Protein AF-A0A4S2H726-F1 (afdb_monomer_lite)

pLDDT: mean 84.74, std 10.81, range [57.31, 97.31]

Radius of gyration: 17.36 Å; chains: 1; bounding box: 33×25×49 Å

Secondary structure (DSSP, 8-state):
----HHHHHHHHT--HHHHHHH-SSHHHHHHHHHHHHHHHHHHHHHHHHT-TTS-HHHHHHHHHHHHS--GGG--HHHHHHHHHHTSGGGHHHHHHHIIIIIHHHHHHHHTT-

Structure (mmCIF, N/CA/C/O backbone):
data_AF-A0A4S2H726-F1
#
_entry.id   AF-A0A4S2H726-F1
#
loop_
_atom_site.group_PDB
_atom_site.id
_atom_site.type_symbol
_atom_site.label_atom_id
_atom_site.label_alt_id
_atom_site.label_comp_id
_atom_site.label_asym_id
_atom_site.label_entity_id
_atom_site.label_seq_id
_atom_site.pdbx_PDB_ins_code
_atom_site.Cartn_x
_atom_site.Cartn_y
_atom_site.Cartn_z
_atom_site.occupancy
_atom_site.B_iso_or_equiv
_atom_site.auth_seq_id
_atom_site.auth_comp_id
_atom_site.auth_asym_id
_atom_site.auth_atom_id
_atom_site.pdbx_PDB_model_num
ATOM 1 N N . MET A 1 1 ? -12.316 10.156 6.730 1.00 66.31 1 MET A N 1
ATOM 2 C CA . MET A 1 1 ? -12.749 8.753 6.918 1.00 66.31 1 MET A CA 1
ATOM 3 C C . MET A 1 1 ? -12.470 8.399 8.375 1.00 66.31 1 MET A C 1
ATOM 5 O O . MET A 1 1 ? -11.326 8.525 8.772 1.00 66.31 1 MET A O 1
ATOM 9 N N . ASN A 1 2 ? -13.473 8.043 9.186 1.00 81.69 2 ASN A N 1
ATOM 10 C CA . ASN A 1 2 ? -13.326 7.952 10.657 1.00 81.69 2 ASN A CA 1
ATOM 11 C C . ASN A 1 2 ? -13.264 6.507 11.181 1.00 81.69 2 ASN A C 1
ATOM 13 O O . ASN A 1 2 ? -13.883 6.179 12.186 1.00 81.69 2 ASN A O 1
ATOM 17 N N . THR A 1 3 ? -12.543 5.627 10.492 1.00 89.81 3 THR A N 1
ATOM 18 C CA . THR A 1 3 ? -12.345 4.246 10.953 1.00 89.81 3 THR A CA 1
ATOM 19 C C . THR A 1 3 ? -11.380 4.214 12.135 1.00 89.81 3 THR A C 1
ATOM 21 O O . THR A 1 3 ? -10.315 4.820 12.074 1.00 89.81 3 THR A O 1
ATOM 24 N N . THR A 1 4 ? -11.713 3.470 13.186 1.00 93.00 4 THR A N 1
ATOM 25 C CA . THR A 1 4 ? -10.856 3.220 14.354 1.00 93.00 4 THR A CA 1
ATOM 26 C C . THR A 1 4 ? -10.356 1.773 14.383 1.00 93.00 4 THR A C 1
ATOM 28 O O . THR A 1 4 ? -10.887 0.896 13.702 1.00 93.00 4 THR A O 1
ATOM 31 N N . THR A 1 5 ? -9.338 1.478 15.199 1.00 94.94 5 THR A N 1
ATOM 32 C CA . THR A 1 5 ? -8.916 0.084 15.432 1.00 94.94 5 THR A CA 1
ATOM 33 C C . THR A 1 5 ? -10.036 -0.751 16.048 1.00 94.94 5 THR A C 1
ATOM 35 O O . THR A 1 5 ? -10.152 -1.927 15.718 1.00 94.94 5 THR A O 1
ATOM 38 N N . GLN A 1 6 ? -10.888 -0.153 16.888 1.00 94.88 6 GLN A N 1
ATOM 39 C CA . GLN A 1 6 ? -12.045 -0.828 17.473 1.00 94.88 6 GLN A CA 1
ATOM 40 C C . GLN A 1 6 ? -13.061 -1.229 16.393 1.00 94.88 6 GLN A C 1
ATOM 42 O O . GLN A 1 6 ? -13.476 -2.383 16.369 1.00 94.88 6 GLN A O 1
ATOM 47 N N . ASP A 1 7 ? -13.348 -0.345 15.429 1.00 96.31 7 ASP A N 1
ATOM 48 C CA . ASP A 1 7 ? -14.227 -0.676 14.296 1.00 96.31 7 ASP A CA 1
ATOM 49 C C . ASP A 1 7 ? -13.688 -1.864 13.486 1.00 96.31 7 ASP A C 1
ATOM 51 O O . ASP A 1 7 ? -14.445 -2.744 13.075 1.00 96.31 7 ASP A O 1
ATOM 55 N N . ILE A 1 8 ? -12.367 -1.918 13.274 1.00 95.56 8 ILE A N 1
ATOM 56 C CA . ILE A 1 8 ? -11.708 -3.031 12.575 1.00 95.56 8 ILE A CA 1
ATOM 57 C C . ILE A 1 8 ? -11.871 -4.326 13.374 1.00 95.56 8 ILE A C 1
ATOM 59 O O . ILE A 1 8 ? -12.291 -5.335 12.809 1.00 95.56 8 ILE A O 1
ATOM 63 N N . ILE A 1 9 ? -11.572 -4.293 14.676 1.00 96.88 9 ILE A N 1
ATOM 64 C CA . ILE A 1 9 ? -11.691 -5.432 15.600 1.00 96.88 9 ILE A CA 1
ATOM 65 C C . ILE A 1 9 ? -13.110 -6.004 15.569 1.00 96.88 9 ILE A C 1
ATOM 67 O O . ILE A 1 9 ? -13.280 -7.214 15.398 1.00 96.88 9 ILE A O 1
ATOM 71 N N . ASP A 1 10 ? -14.113 -5.133 15.669 1.00 97.31 10 ASP A N 1
ATOM 72 C CA . ASP A 1 10 ? -15.522 -5.515 15.698 1.00 97.31 10 ASP A CA 1
ATOM 73 C C . ASP A 1 10 ? -15.976 -6.085 14.350 1.00 97.31 10 ASP A C 1
ATOM 75 O O . ASP A 1 10 ? -16.708 -7.079 14.297 1.00 97.31 10 ASP A O 1
ATOM 79 N N . LYS A 1 11 ? -15.492 -5.511 13.240 1.00 96.75 11 LYS A N 1
ATOM 80 C CA . LYS A 1 11 ? -15.835 -5.966 11.889 1.00 96.75 11 LYS A CA 1
ATOM 81 C C . LYS A 1 11 ? -15.243 -7.335 11.557 1.00 96.75 11 LYS A C 1
ATOM 83 O O . LYS A 1 11 ? -15.943 -8.161 10.971 1.00 96.75 11 LYS A O 1
ATOM 88 N N . VAL A 1 12 ? -13.977 -7.576 11.909 1.00 95.38 12 VAL A N 1
ATOM 89 C CA . VAL A 1 12 ? -13.265 -8.833 11.593 1.00 95.38 12 VAL A CA 1
ATOM 90 C C . VAL A 1 12 ? -13.379 -9.890 12.698 1.00 95.38 12 VAL A C 1
ATOM 92 O O . VAL A 1 12 ? -12.945 -11.022 12.500 1.00 95.38 12 VAL A O 1
ATOM 95 N N . LYS A 1 13 ? -14.008 -9.549 13.833 1.00 96.69 13 LYS A N 1
ATOM 96 C CA . LYS A 1 13 ? -14.303 -10.437 14.971 1.00 96.69 13 LYS A CA 1
ATOM 97 C C . LYS A 1 13 ? -13.062 -11.093 15.587 1.00 96.69 13 LYS A C 1
ATOM 99 O O . LYS A 1 13 ? -13.048 -12.295 15.852 1.00 96.69 13 LYS A O 1
ATOM 104 N N . ILE A 1 14 ? -12.025 -10.298 15.839 1.00 96.62 14 ILE A N 1
ATOM 105 C CA . ILE A 1 14 ? -10.803 -10.736 16.537 1.00 96.62 14 ILE A CA 1
ATOM 106 C C . ILE A 1 14 ? -10.698 -10.111 17.929 1.00 96.62 14 ILE A C 1
ATOM 108 O O . ILE A 1 14 ? -11.488 -9.251 18.300 1.00 96.62 14 ILE A O 1
ATOM 112 N N . SER A 1 15 ? -9.717 -10.535 18.729 1.00 97.00 15 SER A N 1
ATOM 113 C CA . SER A 1 15 ? -9.436 -9.878 20.008 1.00 97.00 15 SER A CA 1
ATOM 114 C C . SER A 1 15 ? -8.568 -8.632 19.815 1.00 97.00 15 SER A C 1
ATOM 116 O O . SER A 1 15 ? -7.735 -8.564 18.908 1.00 97.00 15 SER A O 1
ATOM 118 N N . ARG A 1 16 ? -8.693 -7.666 20.734 1.00 96.25 16 ARG A N 1
ATOM 119 C CA . ARG A 1 16 ? -7.807 -6.490 2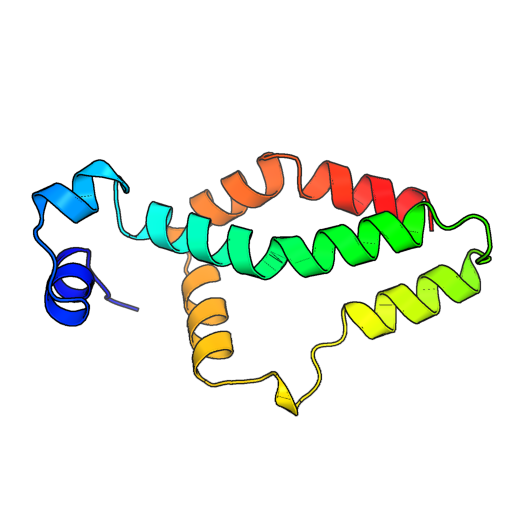0.778 1.00 96.25 16 ARG A CA 1
ATOM 120 C C . ARG A 1 16 ? -6.336 -6.892 20.878 1.00 96.25 16 ARG A C 1
ATOM 122 O O . ARG A 1 16 ? -5.508 -6.351 20.159 1.00 96.25 16 ARG A O 1
ATOM 129 N N . GLY A 1 17 ? -6.031 -7.869 21.736 1.00 96.81 17 GLY A N 1
ATOM 130 C CA . GLY A 1 17 ? -4.669 -8.371 21.917 1.00 96.81 17 GLY A CA 1
ATOM 131 C C . GLY A 1 17 ? -4.076 -8.938 20.627 1.00 96.81 17 GLY A C 1
ATOM 132 O O . GLY A 1 17 ? -2.914 -8.678 20.344 1.00 96.81 17 GLY A O 1
ATOM 133 N N . LEU A 1 18 ? -4.877 -9.639 19.816 1.00 96.25 18 LEU A N 1
ATOM 134 C CA . LEU A 1 18 ? -4.421 -10.183 18.536 1.00 96.25 18 LEU A CA 1
ATOM 135 C C . LEU A 1 18 ? -4.118 -9.079 17.517 1.00 96.25 18 LEU A C 1
ATOM 137 O O . LEU A 1 18 ? -3.090 -9.139 16.850 1.00 96.25 18 LEU A O 1
ATOM 141 N N . LEU A 1 19 ? -4.973 -8.055 17.414 1.00 96.88 19 LEU A N 1
ATOM 142 C CA . LEU A 1 19 ? -4.713 -6.931 16.512 1.00 96.88 19 LEU A CA 1
ATOM 143 C C . LEU A 1 19 ? -3.451 -6.167 16.930 1.00 96.88 19 LEU A C 1
ATOM 145 O O . LEU A 1 19 ? -2.562 -5.966 16.107 1.00 96.88 19 LEU A O 1
ATOM 149 N N . TYR A 1 20 ? -3.347 -5.802 18.210 1.00 96.69 20 TYR A N 1
ATOM 150 C CA . TYR A 1 20 ? -2.212 -5.029 18.719 1.00 96.69 20 TYR A CA 1
ATOM 151 C C . TYR A 1 20 ? -0.901 -5.820 18.791 1.00 96.69 20 TY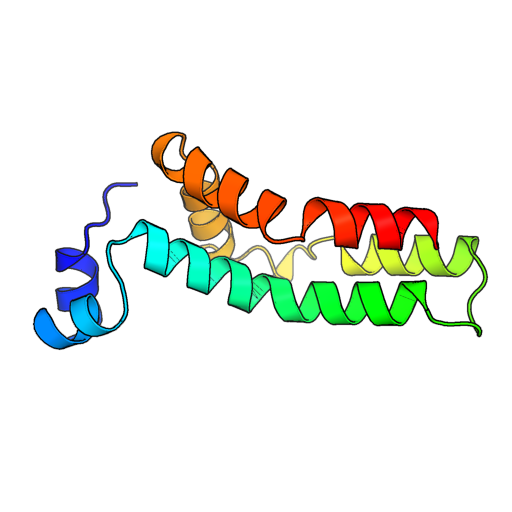R A C 1
ATOM 153 O O . TYR A 1 20 ? 0.168 -5.219 18.858 1.00 96.69 20 TYR A O 1
ATOM 161 N N . TYR A 1 21 ? -0.959 -7.153 18.741 1.00 96.50 21 TYR A N 1
ATOM 162 C CA . TYR A 1 21 ? 0.231 -7.985 18.571 1.00 96.50 21 TYR A CA 1
ATOM 163 C C . TYR A 1 21 ? 0.882 -7.778 17.195 1.00 96.50 21 TYR A C 1
ATOM 165 O O . TYR A 1 21 ? 2.106 -7.799 17.087 1.00 96.50 21 TYR A O 1
ATOM 173 N N . HIS A 1 22 ? 0.079 -7.550 16.152 1.00 94.94 22 HIS A N 1
ATOM 174 C CA . HIS A 1 22 ? 0.568 -7.390 14.781 1.00 94.94 22 HIS A CA 1
ATOM 175 C C . HIS A 1 22 ? 0.715 -5.933 14.341 1.00 94.94 22 HIS A C 1
ATOM 177 O O . HIS A 1 22 ? 1.609 -5.636 13.554 1.00 94.94 22 HIS A O 1
ATOM 183 N N . PHE A 1 23 ? -0.141 -5.035 14.832 1.00 95.38 23 PHE A N 1
ATOM 184 C CA . PHE A 1 23 ? -0.238 -3.669 14.326 1.00 95.38 23 PHE A CA 1
ATOM 185 C C . PHE A 1 23 ? -0.305 -2.653 15.456 1.00 95.38 23 PHE A C 1
ATOM 187 O O . PHE A 1 23 ? -1.065 -2.804 16.411 1.00 95.38 23 PHE A O 1
ATOM 194 N N . LYS A 1 24 ? 0.456 -1.566 15.322 1.00 92.06 24 LYS A N 1
ATOM 195 C CA . LYS A 1 24 ? 0.498 -0.512 16.349 1.00 92.06 24 LYS A CA 1
ATOM 196 C C . LYS A 1 24 ? -0.757 0.365 16.345 1.00 92.06 24 LYS A C 1
ATOM 198 O O . LYS A 1 24 ? -1.213 0.793 17.402 1.00 92.06 24 LYS A O 1
ATOM 203 N N . ASN A 1 25 ? -1.292 0.656 15.162 1.00 91.94 25 ASN A N 1
ATOM 204 C CA . ASN A 1 25 ? -2.449 1.524 14.936 1.00 91.94 25 ASN A CA 1
ATOM 205 C C . ASN A 1 25 ? -3.085 1.232 13.561 1.00 91.94 25 ASN A C 1
ATOM 207 O O . ASN A 1 25 ? -2.647 0.330 12.844 1.00 91.94 25 ASN A O 1
ATOM 211 N N . LYS A 1 26 ? -4.141 1.974 13.202 1.00 91.00 26 LYS A N 1
ATOM 212 C CA . LYS A 1 26 ? -4.856 1.794 11.927 1.00 91.00 26 LYS A CA 1
ATOM 213 C C . LYS A 1 26 ? -4.002 2.179 10.714 1.00 91.00 26 LYS A C 1
ATOM 215 O O . LYS A 1 26 ? -4.151 1.582 9.653 1.00 91.00 26 LYS A O 1
ATOM 220 N N . GLU A 1 27 ? -3.094 3.135 10.872 1.00 90.25 27 GLU A N 1
ATOM 221 C CA . GLU A 1 27 ? -2.187 3.602 9.823 1.00 90.25 27 GLU A CA 1
ATOM 222 C C . GLU A 1 27 ? -1.150 2.531 9.465 1.00 90.25 27 GLU A C 1
ATOM 224 O O . GLU A 1 27 ? -0.823 2.357 8.298 1.00 90.25 27 GLU A O 1
ATOM 229 N N . ASP A 1 28 ? -0.671 1.760 10.444 1.00 90.19 28 ASP A N 1
ATOM 230 C CA . ASP A 1 28 ? 0.244 0.633 10.222 1.00 90.19 28 ASP A CA 1
ATOM 231 C C . ASP A 1 28 ? -0.454 -0.512 9.461 1.00 90.19 28 ASP A C 1
ATOM 233 O O . ASP A 1 28 ? 0.135 -1.132 8.577 1.00 90.19 28 ASP A O 1
ATOM 237 N N . ILE A 1 29 ? -1.750 -0.731 9.722 1.00 92.31 29 ILE A N 1
ATOM 238 C CA . ILE A 1 29 ? -2.584 -1.653 8.932 1.00 92.31 29 ILE A CA 1
ATOM 239 C C . ILE A 1 29 ? -2.706 -1.146 7.491 1.00 92.31 29 ILE A C 1
ATOM 241 O O . ILE A 1 29 ? -2.470 -1.903 6.547 1.00 92.31 29 ILE A O 1
ATOM 245 N N . LEU A 1 30 ? -3.051 0.133 7.318 1.00 90.75 30 LEU A N 1
ATOM 246 C CA . LEU A 1 30 ? -3.189 0.757 6.004 1.00 90.75 30 LEU A CA 1
ATOM 247 C C . LEU A 1 30 ? -1.874 0.685 5.209 1.00 90.75 30 LEU A C 1
ATOM 249 O O . LEU A 1 30 ? -1.892 0.314 4.037 1.00 90.75 30 LEU A O 1
ATOM 253 N N . TYR A 1 31 ? -0.731 0.917 5.859 1.00 89.00 31 TYR A N 1
ATOM 254 C CA . TYR A 1 31 ? 0.598 0.769 5.264 1.00 89.00 31 TYR A CA 1
ATOM 255 C C . TYR A 1 31 ? 0.825 -0.642 4.712 1.00 89.00 31 TYR A C 1
ATOM 257 O O . TYR A 1 31 ? 1.235 -0.812 3.561 1.00 89.00 31 TYR A O 1
ATOM 265 N N . CYS A 1 32 ? 0.534 -1.670 5.514 1.00 89.94 32 CYS A N 1
ATOM 266 C CA . CYS A 1 32 ? 0.680 -3.063 5.097 1.00 89.94 32 CYS A CA 1
ATOM 267 C C . CYS A 1 32 ? -0.227 -3.415 3.915 1.00 89.94 32 CYS A C 1
ATOM 269 O O . CYS A 1 32 ? 0.195 -4.150 3.021 1.00 89.94 32 CYS A O 1
ATOM 271 N N . ILE A 1 33 ? -1.451 -2.882 3.898 1.00 89.88 33 ILE A N 1
ATOM 272 C CA . ILE A 1 33 ? -2.393 -3.061 2.792 1.00 89.88 33 ILE A CA 1
ATOM 273 C C . ILE A 1 33 ? -1.810 -2.470 1.503 1.00 89.88 33 ILE A C 1
ATOM 275 O O . ILE A 1 33 ? -1.707 -3.187 0.509 1.00 89.88 33 ILE A O 1
ATOM 279 N N . ILE A 1 34 ? -1.367 -1.210 1.522 1.00 86.56 34 ILE A N 1
ATOM 280 C CA . ILE A 1 34 ? -0.789 -0.544 0.341 1.00 86.56 34 ILE A CA 1
ATOM 281 C C . ILE A 1 34 ? 0.428 -1.311 -0.165 1.00 86.56 34 ILE A C 1
ATOM 283 O O . ILE A 1 34 ? 0.517 -1.616 -1.350 1.00 86.56 34 ILE A O 1
ATOM 287 N N . ASN A 1 35 ? 1.347 -1.675 0.732 1.00 85.38 35 ASN A N 1
ATOM 288 C CA . ASN A 1 35 ? 2.550 -2.403 0.349 1.00 85.38 35 ASN A CA 1
ATOM 289 C C . ASN A 1 35 ? 2.220 -3.745 -0.318 1.00 85.38 35 ASN A C 1
ATOM 291 O O . ASN A 1 35 ? 2.792 -4.075 -1.354 1.00 85.38 35 ASN A O 1
ATOM 295 N N . ARG A 1 36 ? 1.240 -4.481 0.220 1.00 87.56 36 ARG A N 1
ATOM 296 C CA . ARG A 1 36 ? 0.775 -5.748 -0.357 1.00 87.56 36 ARG A CA 1
ATOM 297 C C . ARG A 1 36 ? 0.181 -5.576 -1.757 1.00 87.56 36 ARG A C 1
ATOM 299 O O . ARG A 1 36 ? 0.430 -6.421 -2.612 1.00 87.56 36 ARG A O 1
ATOM 306 N N . TYR A 1 37 ? -0.619 -4.536 -1.987 1.00 83.56 37 TYR A N 1
ATOM 307 C CA . TYR A 1 37 ? -1.258 -4.312 -3.291 1.00 83.56 37 TYR A CA 1
ATOM 308 C C . TYR A 1 37 ? -0.299 -3.759 -4.343 1.00 83.56 37 TYR A C 1
ATOM 310 O O . TYR A 1 37 ? -0.460 -4.047 -5.526 1.00 83.56 37 TYR A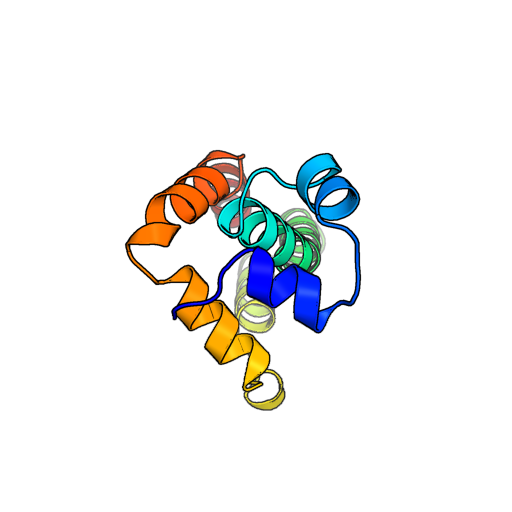 O 1
ATOM 318 N N . SER A 1 38 ? 0.717 -3.012 -3.924 1.00 82.12 38 SER A N 1
ATOM 319 C CA . S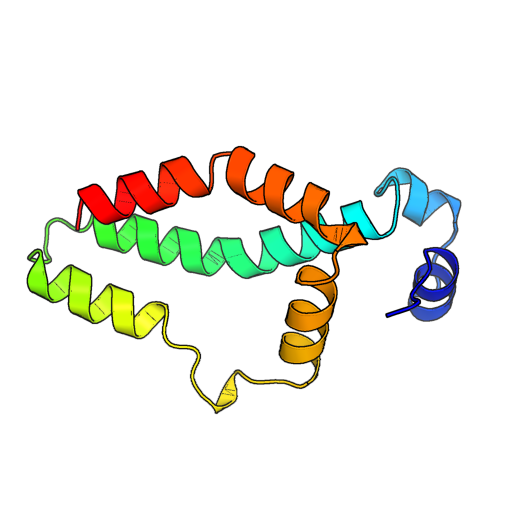ER A 1 38 ? 1.666 -2.394 -4.844 1.00 82.12 38 SER A CA 1
ATOM 320 C C . SER A 1 38 ? 2.827 -3.333 -5.229 1.00 82.12 38 SER A C 1
ATOM 322 O O . SER A 1 38 ? 3.400 -3.191 -6.309 1.00 82.12 38 SER A O 1
ATOM 324 N N . GLU A 1 39 ? 3.160 -4.334 -4.402 1.00 85.12 39 GLU A N 1
ATOM 325 C CA . GLU A 1 39 ? 4.263 -5.283 -4.646 1.00 85.12 39 GLU A CA 1
ATOM 326 C C . GLU A 1 39 ? 4.189 -6.025 -6.006 1.00 85.12 39 GLU A C 1
ATOM 328 O O . GLU A 1 39 ? 5.216 -6.116 -6.687 1.00 85.12 39 GLU A O 1
ATOM 333 N N . PRO A 1 40 ? 3.029 -6.536 -6.473 1.00 87.25 40 PRO A N 1
ATOM 334 C CA . PRO A 1 40 ? 2.947 -7.220 -7.765 1.00 87.25 40 PRO A CA 1
ATOM 335 C C . PRO A 1 40 ? 3.237 -6.309 -8.960 1.00 87.25 40 PRO A C 1
ATOM 337 O O . PRO A 1 40 ? 3.842 -6.755 -9.937 1.00 87.25 40 PRO A O 1
ATOM 340 N N . LEU A 1 41 ? 2.809 -5.043 -8.901 1.00 85.00 41 LEU A N 1
ATOM 341 C CA . LEU A 1 41 ? 3.098 -4.065 -9.949 1.00 85.00 41 LEU A CA 1
ATOM 342 C C . LEU A 1 41 ? 4.595 -3.746 -9.970 1.00 85.00 41 LEU A C 1
ATOM 344 O O . LEU A 1 41 ? 5.205 -3.767 -11.036 1.00 85.00 41 LEU A O 1
ATOM 348 N N . LEU A 1 42 ? 5.209 -3.545 -8.800 1.00 83.88 42 LEU A N 1
ATOM 349 C CA . LEU A 1 42 ? 6.651 -3.313 -8.711 1.00 83.88 42 LEU A CA 1
ATOM 350 C C . LEU A 1 42 ? 7.470 -4.436 -9.340 1.00 83.88 42 LEU A C 1
ATOM 352 O O . LEU A 1 42 ? 8.367 -4.155 -10.127 1.00 83.88 42 LEU A O 1
ATOM 356 N N . LYS A 1 43 ? 7.146 -5.698 -9.041 1.00 87.38 43 LYS A N 1
ATOM 357 C CA . LYS A 1 43 ? 7.858 -6.852 -9.615 1.00 87.38 43 LYS A CA 1
ATOM 358 C C . LYS A 1 43 ? 7.766 -6.887 -11.141 1.00 87.38 43 LYS A C 1
ATOM 360 O O . LYS A 1 43 ? 8.735 -7.237 -11.811 1.00 87.38 43 LYS A O 1
ATOM 365 N N . GLN A 1 44 ? 6.619 -6.504 -11.701 1.00 90.06 44 GLN A N 1
ATOM 366 C CA . GLN A 1 44 ? 6.446 -6.412 -13.152 1.00 90.06 44 GLN A CA 1
ATOM 367 C C . GLN A 1 44 ? 7.280 -5.276 -13.752 1.00 90.06 44 GLN A C 1
ATOM 369 O O . GLN A 1 44 ? 7.938 -5.476 -14.772 1.00 90.06 44 GLN A O 1
ATOM 374 N N . LEU A 1 45 ? 7.292 -4.106 -13.109 1.00 88.38 45 LEU A N 1
ATOM 375 C CA . LEU A 1 45 ? 8.096 -2.962 -13.541 1.00 88.38 45 LEU A CA 1
ATOM 376 C C . LEU A 1 45 ? 9.601 -3.241 -13.437 1.00 88.38 45 LEU A C 1
ATOM 378 O O . LEU A 1 45 ? 10.359 -2.870 -14.332 1.00 88.38 45 LEU A O 1
ATOM 382 N N . GLU A 1 46 ? 10.030 -3.945 -12.391 1.00 88.69 46 GLU A N 1
ATOM 383 C CA . GLU A 1 46 ? 11.408 -4.402 -12.230 1.00 88.69 46 GLU A CA 1
ATOM 384 C C . GLU A 1 46 ? 11.802 -5.366 -13.352 1.00 88.69 46 GLU A C 1
ATOM 386 O O . GLU A 1 46 ? 12.774 -5.121 -14.070 1.00 88.69 46 GLU A O 1
ATOM 391 N N . SER A 1 47 ? 10.999 -6.410 -13.580 1.00 91.44 47 SER A N 1
ATOM 392 C CA . SER A 1 47 ? 11.233 -7.350 -14.678 1.00 91.44 47 SER A CA 1
ATOM 393 C C . SER A 1 47 ? 11.283 -6.653 -16.038 1.00 91.44 47 SER A C 1
ATOM 395 O O . SER A 1 47 ? 12.067 -7.058 -16.891 1.00 91.44 47 SER A O 1
ATOM 397 N N . LEU A 1 48 ? 10.464 -5.620 -16.255 1.00 92.75 48 LEU A N 1
ATOM 398 C CA . LEU A 1 48 ? 10.446 -4.849 -17.495 1.00 92.75 48 LEU A CA 1
ATOM 399 C C . LEU A 1 48 ? 11.729 -4.032 -17.688 1.00 92.75 48 LEU A C 1
ATOM 401 O O . LEU A 1 48 ? 12.290 -4.016 -18.784 1.00 92.75 48 LEU A O 1
ATOM 405 N N . ALA A 1 49 ? 12.202 -3.358 -16.640 1.00 88.81 49 ALA A N 1
ATOM 406 C CA . ALA A 1 49 ? 13.394 -2.519 -16.726 1.00 88.81 49 ALA A CA 1
ATOM 407 C C . ALA A 1 49 ? 14.650 -3.338 -17.056 1.00 88.81 49 ALA A C 1
ATOM 409 O O . ALA A 1 49 ? 15.483 -2.898 -17.853 1.00 88.81 49 ALA A O 1
ATOM 410 N N . TYR A 1 50 ? 14.762 -4.545 -16.498 1.00 90.50 50 TYR A N 1
ATOM 411 C CA . TYR A 1 50 ? 15.895 -5.448 -16.725 1.00 90.50 50 TYR A CA 1
ATOM 412 C C . TYR A 1 50 ? 15.723 -6.389 -17.925 1.00 90.50 50 TYR A C 1
ATOM 414 O O . TYR A 1 50 ? 16.631 -7.165 -18.221 1.00 90.50 50 TYR A O 1
ATOM 422 N N . ASP A 1 51 ? 14.609 -6.304 -18.655 1.00 93.94 51 ASP A N 1
ATOM 423 C CA . ASP A 1 51 ? 14.401 -7.104 -19.858 1.00 93.94 51 ASP A CA 1
ATOM 424 C C . ASP A 1 51 ? 15.339 -6.640 -20.983 1.00 93.94 51 ASP A C 1
ATOM 426 O O . ASP A 1 51 ? 15.162 -5.570 -21.573 1.00 93.94 51 ASP A O 1
ATOM 430 N N . ALA A 1 52 ? 16.364 -7.443 -21.271 1.00 92.81 52 ALA A N 1
ATOM 431 C CA . ALA A 1 52 ? 17.334 -7.169 -22.328 1.00 92.81 52 ALA A CA 1
ATOM 432 C C . ALA A 1 52 ? 16.776 -7.420 -23.740 1.00 92.81 52 ALA A C 1
ATOM 434 O O . ALA A 1 52 ? 17.376 -6.969 -24.714 1.00 92.81 52 ALA A O 1
ATOM 435 N N . ALA A 1 53 ? 15.646 -8.124 -23.868 1.00 95.81 53 ALA A N 1
ATOM 436 C CA . ALA A 1 53 ? 15.016 -8.399 -25.155 1.00 95.81 53 ALA A CA 1
ATOM 437 C C . ALA A 1 53 ? 14.160 -7.227 -25.666 1.00 95.81 53 ALA A C 1
ATOM 439 O O . ALA A 1 53 ? 13.799 -7.217 -26.841 1.00 95.81 53 ALA A O 1
ATOM 440 N N . LYS A 1 54 ? 13.833 -6.248 -24.810 1.00 93.44 54 LYS A N 1
ATOM 441 C CA . LYS A 1 54 ? 13.025 -5.072 -25.164 1.00 93.44 54 LYS A CA 1
ATOM 442 C C . LYS A 1 54 ? 13.888 -3.824 -25.321 1.00 93.44 54 LYS A C 1
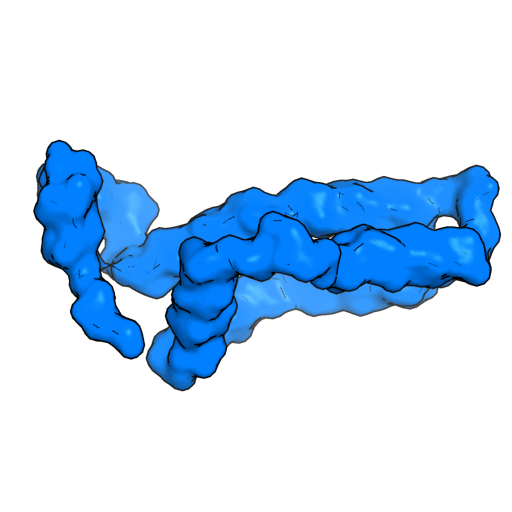ATOM 444 O O . LYS A 1 54 ? 14.704 -3.499 -24.460 1.00 93.44 54 LYS A O 1
ATOM 449 N N . SER A 1 55 ? 13.654 -3.078 -26.393 1.00 94.44 55 SER A N 1
ATOM 450 C CA . SER A 1 55 ? 14.211 -1.740 -26.592 1.00 94.44 55 SER A CA 1
ATOM 451 C C . SER A 1 55 ? 13.557 -0.703 -25.669 1.00 94.44 55 SER A C 1
ATOM 453 O O . SER A 1 55 ? 12.454 -0.910 -25.158 1.00 94.44 55 SER A O 1
ATOM 455 N N . ALA A 1 56 ? 14.206 0.451 -25.490 1.00 91.56 56 ALA A N 1
ATOM 456 C CA . ALA A 1 56 ? 13.684 1.536 -24.657 1.00 91.56 56 ALA A CA 1
ATOM 457 C C . ALA A 1 56 ? 12.248 1.981 -25.034 1.00 91.56 56 ALA A C 1
ATOM 459 O O . ALA A 1 56 ? 11.383 2.048 -24.157 1.00 91.56 56 ALA A O 1
ATOM 460 N N . PRO A 1 57 ? 11.899 2.188 -26.324 1.00 93.75 57 PRO A N 1
ATOM 461 C CA . PRO A 1 57 ? 10.524 2.532 -26.696 1.00 93.75 57 PRO A CA 1
ATOM 462 C C . PRO A 1 57 ? 9.499 1.435 -26.372 1.00 93.75 57 PRO A C 1
ATOM 464 O O . PRO A 1 57 ? 8.358 1.739 -26.021 1.00 93.75 57 PRO A O 1
ATOM 467 N N . GLU A 1 58 ? 9.875 0.158 -26.486 1.00 94.94 58 GLU A N 1
ATOM 468 C CA . GLU A 1 58 ? 9.001 -0.966 -26.122 1.00 94.94 58 GLU A CA 1
ATOM 469 C C . GLU A 1 58 ? 8.780 -1.023 -24.613 1.00 94.94 58 GLU A C 1
ATOM 471 O O . GLU A 1 58 ? 7.649 -1.208 -24.162 1.00 94.94 58 GLU A O 1
ATOM 476 N N . LYS A 1 59 ? 9.840 -0.786 -23.835 1.00 92.81 59 LYS A N 1
ATOM 477 C CA . LYS A 1 59 ? 9.760 -0.677 -22.380 1.00 92.81 59 LYS A CA 1
ATOM 478 C C . LYS A 1 59 ? 8.811 0.435 -21.949 1.00 92.81 59 LYS A C 1
ATOM 480 O O . LYS A 1 59 ? 7.930 0.186 -21.134 1.00 92.81 59 LYS A O 1
ATOM 485 N N . ILE A 1 60 ? 8.896 1.618 -22.557 1.00 91.19 60 ILE A N 1
ATOM 486 C CA . ILE A 1 60 ? 7.980 2.732 -22.264 1.00 91.19 60 ILE A CA 1
ATOM 487 C C . ILE A 1 60 ? 6.522 2.366 -22.590 1.00 91.19 60 ILE A C 1
ATOM 489 O O . ILE A 1 60 ? 5.629 2.636 -21.790 1.00 91.19 60 ILE A O 1
ATOM 493 N N . LYS A 1 61 ? 6.255 1.710 -23.729 1.00 92.38 61 LYS A N 1
ATOM 494 C CA . LYS A 1 61 ? 4.889 1.279 -24.091 1.00 92.38 61 LYS A CA 1
ATOM 495 C C . LYS A 1 61 ? 4.295 0.310 -23.069 1.00 92.38 61 LYS A C 1
ATOM 497 O O . LYS A 1 61 ? 3.138 0.463 -22.673 1.00 92.38 61 LYS A O 1
ATOM 502 N N . VAL A 1 62 ? 5.075 -0.685 -22.648 1.00 92.25 62 VAL A N 1
ATOM 503 C CA . VAL A 1 62 ? 4.629 -1.660 -21.645 1.00 92.25 62 VAL A CA 1
ATOM 504 C C . VAL A 1 62 ? 4.469 -0.989 -20.284 1.00 92.25 62 VAL A C 1
ATOM 506 O O . VAL A 1 62 ? 3.467 -1.234 -19.626 1.00 92.25 62 VAL A O 1
ATOM 509 N N . PHE A 1 63 ? 5.387 -0.099 -19.898 1.00 90.50 63 PHE A N 1
ATOM 510 C CA . PHE A 1 63 ? 5.289 0.683 -18.665 1.00 90.50 63 PHE A CA 1
ATOM 511 C C . PHE A 1 63 ? 3.949 1.416 -18.589 1.00 90.50 63 PHE A C 1
ATOM 513 O O . PHE A 1 63 ? 3.185 1.187 -17.657 1.00 90.50 63 PHE A O 1
ATOM 520 N N . VAL A 1 64 ? 3.622 2.212 -19.615 1.00 89.38 64 VAL A N 1
ATOM 521 C CA . VAL A 1 64 ? 2.351 2.948 -19.680 1.00 89.38 64 VAL A CA 1
ATOM 522 C C . VAL A 1 64 ? 1.170 1.985 -19.562 1.00 89.38 64 VAL A C 1
ATOM 524 O O . VAL A 1 64 ? 0.264 2.228 -18.773 1.00 89.38 64 VAL A O 1
ATOM 527 N N . SER A 1 65 ? 1.212 0.858 -20.275 1.00 89.56 65 SER A N 1
ATOM 528 C CA . SER A 1 65 ? 0.143 -0.149 -20.245 1.00 89.56 65 SER A CA 1
ATOM 529 C C . SER A 1 65 ? -0.043 -0.799 -18.867 1.00 89.56 65 SER A C 1
ATOM 531 O O . SER A 1 65 ? -1.170 -1.107 -18.502 1.00 89.56 65 SER A O 1
ATOM 533 N N . LEU A 1 66 ? 1.038 -1.001 -18.104 1.00 86.06 66 LEU A N 1
ATOM 534 C CA . LEU A 1 66 ? 1.000 -1.559 -16.746 1.00 86.06 66 LEU A CA 1
ATOM 535 C C . LEU A 1 66 ? 0.521 -0.543 -15.702 1.00 86.06 66 LEU A C 1
ATOM 537 O O . LEU A 1 66 ? -0.060 -0.934 -14.694 1.00 86.06 66 LEU A O 1
ATOM 541 N N . THR A 1 67 ? 0.794 0.747 -15.914 1.00 83.00 67 THR A N 1
ATOM 542 C CA . THR A 1 67 ? 0.431 1.818 -14.969 1.00 83.00 67 THR A CA 1
ATOM 543 C C . THR A 1 67 ? -0.937 2.436 -15.229 1.00 83.00 67 THR A C 1
ATOM 545 O O . THR A 1 67 ? -1.473 3.126 -14.365 1.00 83.00 67 THR A O 1
ATOM 548 N N . LEU A 1 68 ? -1.505 2.220 -16.415 1.00 83.81 68 LEU A N 1
ATOM 549 C CA . LEU A 1 68 ? -2.879 2.606 -16.700 1.00 83.81 68 LEU A CA 1
ATOM 550 C C . LEU A 1 68 ? -3.812 1.701 -15.901 1.00 83.81 68 LEU A C 1
ATOM 552 O O . LEU A 1 68 ? -3.828 0.493 -16.114 1.00 83.81 68 LEU A O 1
ATOM 556 N N . VAL A 1 69 ? -4.594 2.293 -15.000 1.00 70.00 69 VAL A N 1
ATOM 557 C CA . VAL A 1 69 ? -5.667 1.591 -14.291 1.00 70.00 69 VAL A CA 1
ATOM 558 C C . VAL A 1 69 ? -6.814 1.391 -15.285 1.00 70.00 69 VAL A C 1
ATOM 560 O O . VAL A 1 69 ? -7.401 2.382 -15.719 1.00 70.00 69 VAL A O 1
ATOM 563 N N . PRO A 1 70 ? -7.134 0.151 -15.694 1.00 66.38 70 PRO A N 1
ATOM 564 C CA . PRO A 1 70 ? -8.285 -0.100 -16.550 1.00 66.38 70 PRO A CA 1
ATOM 565 C C . PRO A 1 70 ? -9.575 0.292 -15.821 1.00 66.38 70 PRO A C 1
ATOM 567 O O . PRO A 1 70 ? -9.701 0.023 -14.629 1.00 66.38 70 PRO A O 1
ATOM 570 N N . ASP A 1 71 ? -10.575 0.825 -16.530 1.00 65.75 71 ASP A N 1
ATOM 571 C CA . ASP A 1 71 ? -11.853 1.251 -15.922 1.00 65.75 71 ASP A CA 1
ATOM 572 C C . ASP A 1 71 ? -12.530 0.150 -15.082 1.00 65.75 71 ASP A C 1
ATOM 574 O O . ASP A 1 71 ? -13.182 0.423 -14.079 1.00 65.75 71 ASP A O 1
ATOM 578 N N . LYS A 1 72 ? -12.328 -1.119 -15.458 1.00 63.84 72 LYS A N 1
ATOM 579 C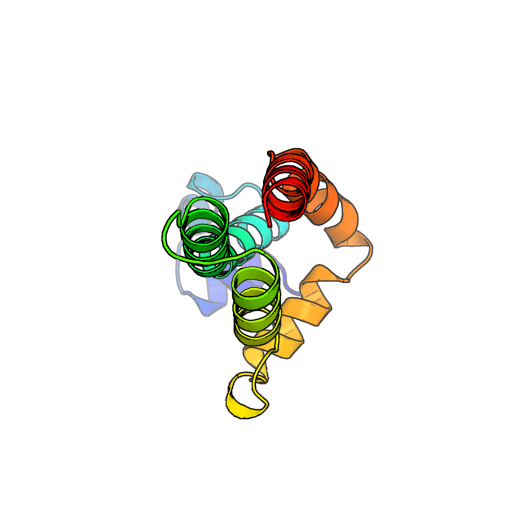 CA . LYS A 1 72 ? -12.831 -2.304 -14.741 1.00 63.84 72 LYS A CA 1
ATOM 580 C C . LYS A 1 72 ? -12.200 -2.537 -13.358 1.00 63.84 72 LYS A C 1
ATOM 582 O O . LYS A 1 72 ? -12.787 -3.256 -12.558 1.00 63.84 72 LYS A O 1
ATOM 587 N N . ASP A 1 73 ? -11.027 -1.965 -13.095 1.00 64.62 73 ASP A N 1
ATOM 588 C CA . ASP A 1 73 ? -10.290 -2.100 -11.832 1.00 64.62 73 ASP A CA 1
ATOM 589 C C . ASP A 1 73 ? -10.542 -0.901 -10.892 1.00 64.62 73 ASP A C 1
ATOM 591 O O . ASP A 1 73 ? -10.082 -0.888 -9.743 1.00 64.62 73 ASP A O 1
ATOM 595 N N . ILE A 1 74 ? -11.337 0.081 -11.343 1.00 69.75 74 ILE A N 1
ATOM 596 C CA . ILE A 1 74 ? -11.908 1.142 -10.509 1.00 69.75 74 ILE A CA 1
ATOM 597 C C . ILE A 1 74 ? -13.078 0.543 -9.724 1.00 69.75 74 ILE A C 1
ATOM 599 O O . ILE A 1 74 ? -14.249 0.679 -10.078 1.00 69.75 74 ILE A O 1
ATOM 603 N N . THR A 1 75 ? -12.754 -0.170 -8.651 1.00 82.81 75 THR A N 1
ATOM 604 C CA . THR A 1 75 ? -13.756 -0.623 -7.686 1.00 82.81 75 THR A CA 1
ATOM 605 C C . THR A 1 75 ? -13.984 0.439 -6.615 1.00 82.81 75 THR A C 1
ATOM 607 O O . THR A 1 75 ? -13.118 1.280 -6.356 1.00 82.81 75 THR A O 1
ATOM 610 N N . VAL A 1 76 ? -15.145 0.383 -5.957 1.00 84.50 76 VAL A N 1
ATOM 611 C CA . VAL A 1 76 ? -15.453 1.257 -4.813 1.00 84.50 76 VAL A CA 1
ATOM 612 C C . VAL A 1 76 ? -14.428 1.049 -3.696 1.00 84.50 76 VAL A C 1
ATOM 614 O O . VAL A 1 76 ? -14.019 1.991 -3.028 1.00 84.50 76 VAL A O 1
ATOM 617 N N . GLU A 1 77 ? -13.959 -0.181 -3.502 1.00 83.38 77 GLU A N 1
ATOM 618 C CA . GLU A 1 77 ? -12.936 -0.498 -2.511 1.00 83.38 77 GLU A CA 1
ATOM 619 C C . GLU A 1 77 ? -11.608 0.185 -2.839 1.00 83.38 77 GLU A C 1
ATOM 621 O O . GLU A 1 77 ? -11.006 0.785 -1.950 1.00 83.38 77 GLU A O 1
ATOM 626 N N . ASN A 1 78 ? -11.170 0.138 -4.102 1.00 79.69 78 ASN A N 1
ATOM 627 C CA . ASN A 1 78 ? -9.939 0.792 -4.540 1.00 79.69 78 ASN A CA 1
ATOM 628 C C . ASN A 1 78 ? -10.051 2.317 -4.446 1.00 79.69 78 ASN A C 1
ATOM 630 O O . ASN A 1 78 ? -9.097 2.956 -4.004 1.00 79.69 78 ASN A O 1
ATOM 634 N N . SER A 1 79 ? -11.202 2.908 -4.791 1.00 85.06 79 SER A N 1
ATOM 635 C CA . SER A 1 79 ? -11.405 4.355 -4.651 1.00 85.06 79 SER A CA 1
ATOM 636 C C . SER A 1 79 ? -11.386 4.787 -3.185 1.00 85.06 79 SER A C 1
ATOM 638 O O . SER A 1 79 ? -10.703 5.747 -2.843 1.00 85.06 79 SER A O 1
ATOM 640 N N . VAL A 1 80 ? -12.045 4.036 -2.298 1.00 87.06 80 VAL A N 1
ATOM 641 C CA . VAL A 1 80 ? -12.026 4.298 -0.851 1.00 87.06 80 VAL A CA 1
ATOM 642 C C . VAL A 1 80 ? -10.617 4.132 -0.278 1.00 87.06 80 VAL A C 1
ATOM 644 O O . VAL A 1 80 ? -10.202 4.930 0.560 1.00 87.06 80 VAL A O 1
ATOM 647 N N . LEU A 1 81 ? -9.850 3.138 -0.738 1.00 86.12 81 LEU A N 1
ATOM 648 C CA . LEU A 1 81 ? -8.446 2.981 -0.351 1.00 86.12 81 LEU A CA 1
ATOM 649 C C . LEU A 1 81 ? -7.616 4.196 -0.776 1.00 86.12 81 LEU A C 1
ATOM 651 O O . LEU A 1 81 ? -6.861 4.723 0.035 1.00 86.12 81 LEU A O 1
ATOM 655 N N . GLN A 1 82 ? -7.769 4.657 -2.019 1.00 84.12 82 GLN A N 1
ATOM 656 C CA . GLN A 1 82 ? -7.070 5.837 -2.535 1.00 84.12 82 GLN A CA 1
ATOM 657 C C . GLN A 1 82 ? -7.440 7.101 -1.751 1.00 84.12 82 GLN A C 1
ATOM 659 O O . GLN A 1 82 ? -6.563 7.869 -1.360 1.00 84.12 82 GLN A O 1
ATOM 664 N N . GLU A 1 83 ? -8.722 7.300 -1.453 1.00 88.38 83 GLU A N 1
ATOM 665 C CA . GLU A 1 83 ? -9.178 8.405 -0.609 1.00 88.38 83 GLU A CA 1
ATOM 666 C C . GLU A 1 83 ? -8.575 8.333 0.793 1.00 88.38 83 GLU A C 1
ATOM 668 O O . GLU A 1 83 ? -8.067 9.339 1.284 1.00 88.38 83 GLU A O 1
ATOM 673 N N . ALA A 1 84 ? -8.574 7.150 1.418 1.00 89.19 84 ALA A N 1
ATOM 674 C CA . ALA A 1 84 ? -7.970 6.943 2.728 1.00 89.19 84 ALA A CA 1
ATOM 675 C C . ALA A 1 84 ? -6.478 7.289 2.711 1.00 89.19 84 ALA A C 1
ATOM 677 O O . ALA A 1 84 ? -6.001 7.986 3.601 1.00 89.19 84 ALA A O 1
ATOM 678 N N . VAL A 1 85 ? -5.747 6.846 1.687 1.00 87.00 85 VAL A N 1
ATOM 679 C CA . VAL A 1 85 ? -4.319 7.135 1.508 1.00 87.00 85 VAL A CA 1
ATOM 680 C C . VAL A 1 85 ? -4.041 8.633 1.377 1.00 87.00 85 VAL A C 1
ATOM 682 O O . VAL A 1 85 ? -3.067 9.117 1.948 1.00 87.00 85 VAL A O 1
ATOM 685 N N . ASN A 1 86 ? -4.908 9.370 0.683 1.00 87.75 86 ASN A N 1
ATOM 686 C CA . ASN A 1 86 ? -4.737 10.798 0.409 1.00 87.75 86 ASN A CA 1
ATOM 687 C C . ASN A 1 86 ? -5.149 11.723 1.568 1.00 87.75 86 ASN A C 1
ATOM 689 O O . ASN A 1 86 ? -5.015 12.942 1.450 1.00 87.75 86 ASN A O 1
ATOM 693 N N . LEU A 1 87 ? -5.646 11.183 2.686 1.00 89.00 87 LEU A N 1
ATOM 694 C CA . LEU A 1 87 ? -5.936 11.986 3.876 1.00 89.00 87 LEU A CA 1
ATOM 695 C C . LEU A 1 87 ? -4.644 12.561 4.474 1.00 89.00 87 LEU A C 1
ATOM 697 O O . LEU A 1 87 ? -3.640 11.862 4.603 1.00 89.00 87 LEU A O 1
ATOM 701 N N . GLU A 1 88 ? -4.690 13.819 4.918 1.00 88.25 88 GLU A N 1
ATOM 702 C CA . GLU A 1 88 ? -3.528 14.525 5.482 1.00 88.25 88 GLU A CA 1
ATOM 703 C C . GLU A 1 88 ? -2.920 13.797 6.693 1.00 88.25 88 GLU A C 1
ATOM 705 O O . GLU A 1 88 ? -1.701 13.690 6.810 1.00 88.25 88 GLU A O 1
ATOM 710 N N . GLU A 1 89 ? -3.761 13.209 7.547 1.00 86.12 89 GLU A N 1
ATOM 711 C CA . GLU A 1 89 ? -3.335 12.397 8.697 1.00 86.12 89 GLU A CA 1
ATOM 712 C C . GLU A 1 89 ? -2.488 11.174 8.301 1.00 86.12 89 GLU A C 1
ATOM 714 O O . GLU A 1 89 ? -1.644 10.722 9.075 1.00 86.12 89 GLU A O 1
ATOM 719 N N . ASN A 1 90 ? -2.657 10.677 7.072 1.00 88.75 90 ASN A N 1
ATOM 720 C CA . ASN A 1 90 ? -1.943 9.520 6.539 1.00 88.75 90 ASN A CA 1
ATOM 721 C C . ASN A 1 90 ? -0.702 9.913 5.727 1.00 88.75 90 ASN A C 1
ATOM 723 O O . ASN A 1 90 ? 0.027 9.041 5.248 1.00 88.75 90 ASN A O 1
ATOM 727 N N . ARG A 1 91 ? -0.389 11.210 5.619 1.00 84.94 91 ARG A N 1
ATOM 728 C CA . ARG A 1 91 ? 0.770 11.693 4.859 1.00 84.94 91 ARG A CA 1
ATOM 729 C C . ARG A 1 91 ? 2.090 11.098 5.351 1.00 84.94 91 ARG A C 1
ATOM 731 O O . ARG A 1 91 ? 2.918 10.706 4.539 1.00 84.94 91 ARG A O 1
ATOM 738 N N . TYR A 1 92 ? 2.263 10.943 6.664 1.00 83.06 92 TYR A N 1
ATOM 739 C CA . TYR A 1 92 ? 3.465 10.317 7.229 1.00 83.06 92 TYR A CA 1
ATOM 740 C C . TYR A 1 92 ? 3.660 8.867 6.753 1.00 83.06 92 TYR A C 1
ATOM 742 O O . TYR A 1 92 ? 4.786 8.419 6.540 1.00 83.06 92 TYR A O 1
ATOM 750 N N . MET A 1 93 ? 2.570 8.117 6.579 1.00 81.19 93 MET A N 1
ATOM 751 C CA . MET A 1 93 ? 2.629 6.752 6.060 1.00 81.19 93 MET A CA 1
ATOM 752 C C . MET A 1 93 ? 3.077 6.740 4.597 1.00 81.19 93 MET A C 1
ATOM 754 O O . MET A 1 93 ? 3.884 5.888 4.231 1.00 81.19 93 MET A O 1
ATOM 758 N N . LEU A 1 94 ? 2.589 7.679 3.781 1.00 75.94 94 LEU A N 1
ATOM 759 C CA . LEU A 1 94 ? 3.061 7.866 2.410 1.00 75.94 94 LEU A CA 1
ATOM 760 C C . LEU A 1 94 ? 4.542 8.233 2.386 1.00 75.94 94 LEU A C 1
ATOM 762 O O . LEU A 1 94 ? 5.308 7.588 1.680 1.00 75.94 94 LEU A O 1
ATOM 766 N N . ASP A 1 95 ? 4.973 9.181 3.216 1.00 79.75 95 ASP A N 1
ATOM 767 C CA . ASP A 1 95 ? 6.389 9.524 3.332 1.00 79.75 95 ASP A CA 1
ATOM 768 C C . ASP A 1 95 ? 7.208 8.279 3.705 1.00 79.75 95 ASP A C 1
ATOM 770 O O . ASP A 1 95 ? 8.192 7.966 3.040 1.00 79.75 95 ASP A O 1
ATOM 774 N N . ARG A 1 96 ? 6.776 7.495 4.699 1.00 79.19 96 ARG A N 1
ATOM 775 C CA . ARG A 1 96 ? 7.423 6.223 5.063 1.00 79.19 96 ARG A CA 1
ATOM 776 C C . ARG A 1 96 ? 7.465 5.241 3.890 1.00 79.19 96 ARG A C 1
ATOM 778 O O . ARG A 1 96 ? 8.482 4.579 3.698 1.00 79.19 96 ARG A O 1
ATOM 785 N N . PHE A 1 97 ? 6.387 5.147 3.119 1.00 75.62 97 PHE A N 1
ATOM 786 C CA . PHE A 1 97 ? 6.292 4.296 1.939 1.00 75.62 97 PHE A CA 1
ATOM 787 C C . PHE A 1 97 ? 7.322 4.711 0.882 1.00 75.62 97 PHE A C 1
ATOM 789 O O . PHE A 1 97 ? 8.183 3.903 0.536 1.00 75.62 97 PHE A O 1
ATOM 796 N N . TYR A 1 98 ? 7.347 5.985 0.489 1.00 70.81 98 TYR A N 1
ATOM 797 C CA . TYR A 1 98 ? 8.298 6.534 -0.482 1.00 70.81 98 TYR A CA 1
ATOM 798 C C . TYR A 1 98 ? 9.765 6.421 -0.024 1.00 70.81 98 TYR A C 1
ATOM 800 O O . TYR A 1 98 ? 10.634 6.033 -0.811 1.00 70.81 98 TYR A O 1
ATOM 808 N N . HIS A 1 99 ? 10.042 6.651 1.266 1.00 70.12 99 HIS A N 1
ATOM 809 C CA . HIS A 1 99 ? 11.388 6.564 1.849 1.00 70.12 99 HIS A CA 1
ATOM 810 C C . HIS A 1 99 ? 11.871 5.132 2.106 1.00 70.12 99 HIS A C 1
ATOM 812 O O . HIS A 1 99 ? 13.076 4.917 2.232 1.00 70.12 99 HIS A O 1
ATOM 818 N N . SER A 1 100 ? 10.985 4.131 2.152 1.00 65.81 100 SER A N 1
ATOM 819 C CA . SER A 1 100 ? 11.363 2.723 2.372 1.00 65.81 100 SER A CA 1
ATOM 820 C C . SER A 1 100 ? 12.101 2.069 1.186 1.00 65.81 100 SER A C 1
ATOM 822 O O . SER A 1 100 ? 12.270 0.854 1.150 1.00 65.81 100 SER A O 1
ATOM 824 N N . GLY A 1 101 ? 12.577 2.878 0.231 1.00 58.94 101 GLY A N 1
ATOM 825 C CA . GLY A 1 101 ? 13.287 2.460 -0.978 1.00 58.94 101 GLY A CA 1
ATOM 826 C C . GLY A 1 101 ? 12.444 2.556 -2.251 1.00 58.94 101 GLY A C 1
ATOM 827 O O . GLY A 1 101 ? 12.986 2.356 -3.333 1.00 58.94 101 GLY A O 1
ATOM 828 N N . TRP A 1 102 ? 11.157 2.905 -2.146 1.00 63.53 102 TRP A N 1
ATOM 829 C CA . TRP A 1 102 ? 10.208 2.958 -3.264 1.00 63.53 102 TRP A CA 1
ATOM 830 C C . TRP A 1 102 ? 10.532 4.037 -4.297 1.00 63.53 102 TRP A C 1
ATOM 832 O O . TRP A 1 102 ? 10.636 3.717 -5.481 1.00 63.53 102 TRP A O 1
ATOM 842 N N . ASP A 1 103 ? 10.750 5.286 -3.873 1.00 58.00 103 ASP A N 1
ATOM 843 C CA . ASP A 1 103 ? 11.076 6.373 -4.809 1.00 58.00 103 ASP A CA 1
ATOM 844 C C . ASP A 1 103 ? 12.410 6.118 -5.509 1.00 58.00 103 ASP A C 1
ATOM 846 O O . ASP A 1 103 ? 12.539 6.278 -6.720 1.00 58.00 103 ASP A O 1
ATOM 850 N N . ILE A 1 104 ? 13.406 5.644 -4.761 1.00 57.31 104 ILE A N 1
ATOM 851 C CA . ILE A 1 104 ? 14.741 5.361 -5.295 1.00 57.31 104 ILE A CA 1
ATOM 852 C C . ILE A 1 104 ? 14.697 4.166 -6.259 1.00 57.31 104 ILE A C 1
ATOM 854 O O . ILE A 1 104 ? 15.353 4.213 -7.303 1.00 57.31 104 ILE A O 1
ATOM 858 N N . HIS A 1 105 ? 13.917 3.120 -5.961 1.00 62.66 105 HIS A N 1
ATOM 859 C CA . HIS A 1 105 ? 13.757 1.979 -6.860 1.00 62.66 105 HIS A CA 1
ATOM 860 C C . HIS A 1 105 ? 12.976 2.337 -8.120 1.00 62.66 105 HIS A C 1
ATOM 862 O O . HIS A 1 105 ? 13.481 2.068 -9.203 1.00 62.66 105 HIS A O 1
ATOM 868 N N . ILE A 1 106 ? 11.817 2.996 -8.032 1.00 64.25 106 ILE A N 1
ATOM 869 C CA . ILE A 1 106 ? 11.050 3.387 -9.225 1.00 64.25 106 ILE A CA 1
ATOM 870 C C . ILE A 1 106 ? 11.821 4.400 -10.077 1.00 64.25 106 ILE A C 1
ATOM 872 O O . ILE A 1 106 ? 11.947 4.194 -11.281 1.00 64.25 106 ILE A O 1
ATOM 876 N N . ILE A 1 107 ? 12.414 5.447 -9.490 1.00 63.12 107 ILE A N 1
ATOM 877 C CA . ILE A 1 107 ? 13.249 6.403 -10.241 1.00 63.12 107 ILE A CA 1
ATOM 878 C C . ILE A 1 107 ? 14.464 5.688 -10.852 1.00 63.12 107 ILE A C 1
ATOM 880 O O . ILE A 1 107 ? 14.857 5.979 -11.982 1.00 63.12 107 ILE A O 1
ATOM 884 N N . GLY A 1 108 ? 15.058 4.733 -10.133 1.00 66.62 108 GLY A N 1
ATOM 885 C CA . GLY A 1 108 ? 16.141 3.894 -10.639 1.00 66.62 108 GLY A CA 1
ATOM 886 C C . GLY A 1 108 ? 15.723 3.008 -11.815 1.00 66.62 108 GLY A C 1
ATOM 887 O O . GLY A 1 108 ? 16.492 2.864 -12.763 1.00 66.62 108 GLY A O 1
ATOM 888 N N . LEU A 1 109 ? 14.510 2.455 -11.778 1.00 68.75 109 LEU A N 1
ATOM 889 C CA . LEU A 1 109 ? 13.923 1.658 -12.854 1.00 68.75 109 LEU A CA 1
ATOM 890 C C . LEU A 1 109 ? 13.589 2.529 -14.068 1.00 68.75 109 LEU A C 1
ATOM 892 O O . LEU A 1 109 ? 13.943 2.160 -15.182 1.00 68.75 109 LEU A O 1
ATOM 896 N N . LEU A 1 110 ? 13.014 3.718 -13.861 1.00 67.12 110 LEU A N 1
ATOM 897 C CA . LEU A 1 110 ? 12.724 4.683 -14.927 1.00 67.12 110 LEU A CA 1
ATOM 898 C C . LEU A 1 110 ? 13.994 5.152 -15.649 1.00 67.12 110 LEU A C 1
ATOM 900 O O . LEU A 1 110 ? 13.976 5.305 -16.862 1.00 67.12 110 LEU A O 1
ATOM 904 N N . LYS A 1 111 ? 15.116 5.320 -14.936 1.00 70.94 111 LYS A N 1
ATOM 905 C CA . LYS A 1 111 ? 16.426 5.628 -15.547 1.00 70.94 111 LYS A CA 1
ATOM 906 C C . LYS A 1 111 ? 16.999 4.486 -16.402 1.00 70.94 111 LYS A C 1
ATOM 908 O O . LYS A 1 111 ? 18.015 4.692 -17.061 1.00 70.94 111 LYS A O 1
ATOM 913 N N . ARG A 1 112 ? 16.416 3.285 -16.332 1.00 70.31 112 ARG A N 1
ATOM 914 C CA . ARG A 1 112 ? 16.846 2.074 -17.053 1.00 70.31 112 ARG A CA 1
ATOM 915 C C . ARG A 1 112 ? 15.876 1.648 -18.163 1.00 70.31 112 ARG A C 1
ATOM 917 O O . ARG A 1 112 ? 16.199 0.696 -18.879 1.00 70.31 112 ARG A O 1
ATOM 924 N N . LEU A 1 113 ? 14.713 2.298 -18.273 1.00 68.00 113 LEU A N 1
ATOM 925 C CA . LEU A 1 113 ? 13.829 2.176 -19.436 1.00 68.00 113 LEU A CA 1
ATOM 926 C C . LEU A 1 113 ? 14.463 2.904 -20.620 1.00 68.00 113 LEU A C 1
ATOM 928 O O . LEU A 1 113 ? 14.440 2.293 -21.706 1.00 68.00 113 LEU A O 1
#

Foldseek 3Di:
DDDFPVNVCVVVVHDPCVCVVPAVTVLRVLLVVVCVVCVVLLVVLVCLLPPPVDDPVRSVVVNCVSPDDPPVNPDPVVVVSVVVCPDPVNVVSVVVVCVVCPVVSVVVSNVSD

Sequence (113 aa):
MNTTTQDIIDKVKISRGLLYYHFKNKEDILYCIINRYSEPLLKQLESLAYDAAKSAPEKIKVFVSLTLVPDKDITVENSVLQEAVNLEENRYMLDRFYHSGWDIHIIGLLKRL